Protein AF-A3WUA2-F1 (afdb_monomer_lite)

Structure (mmCIF, N/CA/C/O backbone):
data_AF-A3WUA2-F1
#
_entry.id   AF-A3WUA2-F1
#
loop_
_atom_site.group_PDB
_atom_site.id
_atom_site.type_symbol
_atom_site.label_atom_id
_atom_site.label_alt_id
_atom_site.label_comp_id
_atom_site.label_asym_id
_atom_site.label_entity_id
_atom_site.label_seq_id
_atom_site.pdbx_PDB_ins_code
_atom_site.Cartn_x
_atom_site.Cartn_y
_atom_site.Cartn_z
_atom_site.occupancy
_atom_site.B_iso_or_equiv
_atom_site.auth_seq_id
_atom_site.auth_comp_id
_atom_site.auth_asym_id
_atom_site.auth_atom_id
_atom_site.pdbx_PDB_model_num
ATOM 1 N N . MET A 1 1 ? -45.362 5.599 -36.732 1.00 36.72 1 MET A N 1
ATOM 2 C CA . MET A 1 1 ? -44.833 6.935 -37.079 1.00 36.72 1 MET A CA 1
ATOM 3 C C . MET A 1 1 ? -43.445 7.040 -36.463 1.00 36.72 1 MET A C 1
ATOM 5 O O . MET A 1 1 ? -43.353 7.044 -35.249 1.00 36.72 1 MET A O 1
ATOM 9 N N . THR A 1 2 ? -42.390 6.695 -37.215 1.00 44.28 2 THR A N 1
ATOM 10 C CA . THR A 1 2 ? -41.548 7.631 -38.010 1.00 44.28 2 THR A CA 1
ATOM 11 C C . THR A 1 2 ? -40.768 8.591 -37.099 1.00 44.28 2 THR A C 1
ATOM 13 O O . THR A 1 2 ? -41.402 9.271 -36.312 1.00 44.28 2 THR A O 1
ATOM 16 N N . LEU A 1 3 ? -39.442 8.754 -37.134 1.00 46.91 3 LEU A N 1
ATOM 17 C CA . LEU A 1 3 ? -38.364 8.356 -38.047 1.00 46.91 3 LEU A CA 1
ATOM 18 C C . LEU A 1 3 ? -37.021 8.509 -37.290 1.00 46.91 3 LEU A C 1
ATOM 20 O O . LEU A 1 3 ? -36.897 9.373 -36.432 1.00 46.91 3 LEU A O 1
ATOM 24 N N . LEU A 1 4 ? -36.051 7.669 -37.662 1.00 48.03 4 LEU A N 1
ATOM 25 C CA . LEU A 1 4 ? -34.648 7.981 -37.984 1.00 48.03 4 LEU A CA 1
ATOM 26 C C . LEU A 1 4 ? -33.942 9.160 -37.286 1.00 48.03 4 LEU A C 1
ATOM 28 O O . LEU A 1 4 ? -34.343 10.311 -37.423 1.00 48.03 4 LEU A O 1
ATOM 32 N N . GLY A 1 5 ? -32.721 8.888 -36.815 1.00 38.00 5 GLY A N 1
ATOM 33 C CA . GLY A 1 5 ? -31.629 9.839 -37.033 1.00 38.00 5 GLY A CA 1
ATOM 34 C C . GLY A 1 5 ? -30.503 9.793 -36.010 1.00 38.00 5 GLY A C 1
ATOM 35 O O . GLY A 1 5 ? -30.670 10.267 -34.894 1.00 38.00 5 GLY A O 1
ATOM 36 N N . GLY A 1 6 ? -29.325 9.330 -36.440 1.00 41.16 6 GLY A N 1
ATOM 37 C CA . GLY A 1 6 ? -28.064 9.825 -35.883 1.00 41.16 6 GLY A CA 1
ATOM 38 C C . GLY A 1 6 ? -27.079 8.778 -35.379 1.00 41.16 6 GLY A C 1
ATOM 39 O O . GLY A 1 6 ? -26.708 8.797 -34.209 1.00 41.16 6 GLY A O 1
ATOM 40 N N . GLU A 1 7 ? -26.566 7.927 -36.270 1.00 49.22 7 GLU A N 1
ATOM 41 C CA . GLU A 1 7 ? -25.253 7.303 -36.082 1.00 49.22 7 GLU A CA 1
ATOM 42 C C . GLU A 1 7 ? -24.161 8.390 -36.087 1.00 49.22 7 GLU A C 1
ATOM 44 O O . GLU A 1 7 ? -23.554 8.716 -37.108 1.00 49.22 7 GLU A O 1
ATOM 49 N N . GLY A 1 8 ? -23.924 8.991 -34.921 1.00 42.25 8 GLY A N 1
ATOM 50 C CA . GLY A 1 8 ? -22.817 9.909 -34.673 1.00 42.25 8 GLY A CA 1
ATOM 51 C C . GLY A 1 8 ? -21.511 9.145 -34.485 1.00 42.25 8 GLY A C 1
ATOM 52 O O . GLY A 1 8 ? -21.099 8.857 -33.362 1.00 42.25 8 GLY A O 1
ATOM 53 N N . LYS A 1 9 ? -20.871 8.801 -35.604 1.00 53.38 9 LYS A N 1
ATOM 54 C CA . LYS A 1 9 ? -19.478 8.346 -35.707 1.00 53.38 9 LYS A CA 1
ATOM 55 C C . LYS A 1 9 ? -18.526 9.243 -34.900 1.00 53.38 9 LYS A C 1
ATOM 57 O O . LYS A 1 9 ? -18.125 10.296 -35.377 1.00 53.38 9 LYS A O 1
ATOM 62 N N . SER A 1 10 ? -18.092 8.788 -33.730 1.00 43.97 10 SER A N 1
ATOM 63 C CA . SER A 1 10 ? -16.781 9.153 -33.156 1.00 43.97 10 SER A CA 1
ATOM 64 C C . SER A 1 10 ? -16.324 8.176 -32.067 1.00 43.97 10 SER A C 1
ATOM 66 O O . SER A 1 10 ? -15.606 8.531 -31.135 1.00 43.97 10 SER A O 1
ATOM 68 N N . ARG A 1 11 ? -16.707 6.898 -32.184 1.00 47.88 11 ARG A N 1
ATOM 69 C CA . ARG A 1 11 ? -16.074 5.835 -31.405 1.00 47.88 11 ARG A CA 1
ATOM 70 C C . ARG A 1 11 ? -14.799 5.382 -32.121 1.00 47.88 11 ARG A C 1
ATOM 72 O O . ARG A 1 11 ? -14.867 4.697 -33.130 1.00 47.88 11 ARG A O 1
ATOM 79 N N . ILE A 1 12 ? -13.663 5.715 -31.510 1.00 45.53 12 ILE A N 1
ATOM 80 C CA . ILE A 1 12 ? -12.506 4.819 -31.392 1.00 45.53 12 ILE A CA 1
ATOM 81 C C . ILE A 1 12 ? -11.724 4.601 -32.702 1.00 45.53 12 ILE A C 1
ATOM 83 O O . ILE A 1 12 ? -11.721 3.520 -33.281 1.00 45.53 12 ILE A O 1
ATOM 87 N N . CYS A 1 13 ? -10.917 5.589 -33.098 1.00 38.00 13 CYS A N 1
ATOM 88 C CA . CYS A 1 13 ? -9.652 5.292 -33.781 1.00 38.00 13 CYS A CA 1
ATOM 89 C C . CYS A 1 13 ? -8.626 4.818 -32.738 1.00 38.00 13 CYS A C 1
ATOM 91 O O . CYS A 1 13 ? -7.707 5.542 -32.373 1.00 38.00 13 CYS A O 1
ATOM 93 N N . SER A 1 14 ? -8.812 3.612 -32.204 1.00 58.28 14 SER A N 1
ATOM 94 C CA . SER A 1 14 ? -7.766 2.894 -31.460 1.00 58.28 14 SER A CA 1
ATOM 95 C C . SER A 1 14 ? -7.837 1.390 -31.727 1.00 58.28 14 SER A C 1
ATOM 97 O O . SER A 1 14 ? -7.664 0.569 -30.829 1.00 58.28 14 SER A O 1
ATOM 99 N N . GLY A 1 15 ? -8.140 1.021 -32.969 1.00 49.84 15 GLY A N 1
ATOM 100 C CA . GLY A 1 15 ? -7.923 -0.329 -33.461 1.00 49.84 15 GLY A CA 1
ATOM 101 C C . GLY A 1 15 ? -6.584 -0.359 -34.175 1.00 49.84 15 GLY A C 1
ATOM 102 O O . GLY A 1 15 ? -6.517 0.026 -35.336 1.00 49.84 15 GLY A O 1
ATOM 103 N N . ILE A 1 16 ? -5.526 -0.812 -33.499 1.00 59.88 16 ILE A N 1
ATOM 104 C CA . ILE A 1 16 ? -4.410 -1.437 -34.217 1.00 59.88 16 ILE A CA 1
ATOM 105 C C . ILE A 1 16 ? -5.072 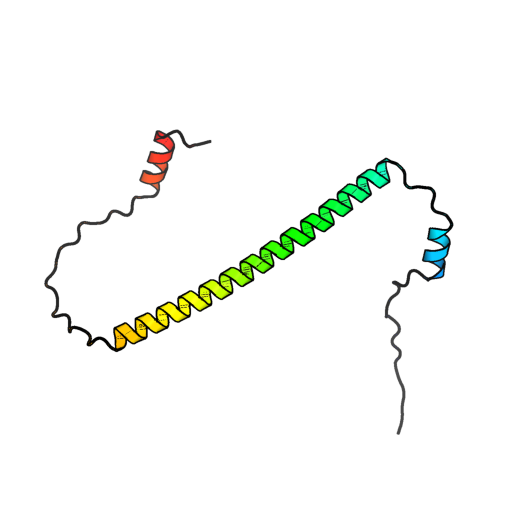-2.565 -35.006 1.00 59.88 16 ILE A C 1
ATOM 107 O O . ILE A 1 16 ? -5.680 -3.453 -34.399 1.00 59.88 16 ILE A O 1
ATOM 111 N N . SER A 1 17 ? -5.089 -2.471 -36.335 1.00 61.72 17 SER A N 1
ATOM 112 C CA . SER A 1 17 ? -5.787 -3.469 -37.135 1.00 61.72 17 SER A CA 1
ATOM 113 C C . SER A 1 17 ? -5.130 -4.830 -36.889 1.00 61.72 17 SER A C 1
ATOM 115 O O . SER A 1 17 ? -3.927 -4.914 -36.632 1.00 61.72 17 SER A O 1
ATOM 117 N N . ALA A 1 18 ? -5.899 -5.919 -36.956 1.00 67.31 18 ALA A N 1
ATOM 118 C CA . ALA A 1 18 ? -5.336 -7.266 -36.819 1.00 67.31 18 ALA A CA 1
ATOM 119 C C . ALA A 1 18 ? -4.172 -7.505 -37.807 1.00 67.31 18 ALA A C 1
ATOM 121 O O . ALA A 1 18 ? -3.226 -8.228 -37.497 1.00 67.31 18 ALA A O 1
ATOM 122 N N . ASN A 1 19 ? -4.201 -6.814 -38.951 1.00 70.19 19 ASN A N 1
ATOM 123 C CA . ASN A 1 19 ? -3.140 -6.819 -39.949 1.00 70.19 19 ASN A CA 1
ATOM 124 C C . ASN A 1 19 ? -1.871 -6.079 -39.493 1.00 70.19 19 ASN A C 1
ATOM 126 O O . ASN A 1 19 ? -0.778 -6.557 -39.780 1.00 70.19 19 ASN A O 1
ATOM 130 N N . ASP A 1 20 ? -1.975 -4.982 -38.736 1.00 67.06 20 ASP A N 1
ATOM 131 C CA . ASP A 1 20 ? -0.806 -4.258 -38.208 1.00 67.06 20 ASP A CA 1
ATOM 132 C C . ASP A 1 20 ? -0.059 -5.084 -37.158 1.00 67.06 20 ASP A C 1
ATOM 134 O O . ASP A 1 20 ? 1.172 -5.153 -37.161 1.00 67.06 20 ASP A O 1
ATOM 138 N N . ALA A 1 21 ? -0.796 -5.765 -36.274 1.00 69.38 21 ALA A N 1
ATOM 139 C CA . ALA A 1 21 ? -0.203 -6.672 -35.294 1.00 69.38 21 ALA A CA 1
ATOM 140 C C . ALA A 1 21 ? 0.509 -7.854 -35.979 1.00 69.38 21 ALA A C 1
ATOM 142 O O . ALA A 1 21 ? 1.627 -8.203 -35.594 1.00 69.38 21 ALA A O 1
ATOM 143 N N . TYR A 1 22 ? -0.110 -8.406 -37.027 1.00 72.69 22 TYR A N 1
ATOM 144 C CA . TYR A 1 22 ? 0.406 -9.514 -37.835 1.00 72.69 22 TYR A CA 1
ATOM 145 C C . TYR A 1 22 ? 1.653 -9.128 -38.660 1.00 72.69 22 TYR A C 1
ATOM 147 O O . TYR A 1 22 ? 2.665 -9.831 -38.632 1.00 72.69 22 TYR A O 1
ATOM 155 N N . MET A 1 23 ? 1.647 -7.967 -39.323 1.00 71.00 23 MET A N 1
ATOM 156 C CA . MET A 1 23 ? 2.811 -7.440 -40.057 1.00 71.00 23 MET A CA 1
ATOM 157 C C . MET A 1 23 ? 3.959 -7.043 -39.112 1.00 71.00 23 MET A C 1
ATOM 159 O O . MET A 1 23 ? 5.135 -7.254 -39.421 1.00 71.00 23 MET A O 1
ATOM 163 N N . SER A 1 24 ? 3.631 -6.535 -37.918 1.00 69.50 24 SER A N 1
ATOM 164 C CA . SER A 1 24 ? 4.610 -6.225 -36.873 1.00 69.50 24 SER A CA 1
ATOM 165 C C . SER A 1 24 ? 5.252 -7.490 -36.298 1.00 69.50 24 SER A C 1
ATOM 167 O O . SER A 1 24 ? 6.445 -7.483 -36.020 1.00 69.50 24 SER A O 1
ATOM 169 N N . SER A 1 25 ? 4.519 -8.595 -36.116 1.00 70.25 25 SER A N 1
ATOM 170 C CA . SER A 1 25 ? 5.128 -9.866 -35.688 1.00 70.25 25 SER A CA 1
ATOM 171 C C . SER A 1 25 ? 6.047 -10.488 -36.740 1.00 70.25 25 SER A C 1
ATOM 173 O O . SER A 1 25 ? 7.031 -11.114 -36.362 1.00 70.25 25 SER A O 1
ATOM 175 N N . MET A 1 26 ? 5.778 -10.271 -38.031 1.00 73.69 26 MET A N 1
ATOM 176 C CA . MET A 1 26 ? 6.570 -10.842 -39.132 1.00 73.69 26 MET A CA 1
ATOM 177 C C . MET A 1 26 ? 7.895 -10.126 -39.412 1.00 73.69 26 MET A C 1
ATOM 179 O O . MET A 1 26 ? 8.765 -10.699 -40.058 1.00 73.69 26 MET A O 1
ATOM 183 N N . SER A 1 27 ? 8.060 -8.888 -38.941 1.00 66.56 27 SER A N 1
ATOM 184 C CA . SER A 1 27 ? 9.216 -8.026 -39.247 1.00 66.56 27 SER A CA 1
ATOM 185 C C . SER A 1 27 ? 10.116 -7.728 -38.039 1.00 66.56 27 SER A C 1
ATOM 187 O O . SER A 1 27 ? 11.010 -6.885 -38.116 1.00 66.56 27 SER A O 1
ATOM 189 N N . LYS A 1 28 ? 9.909 -8.403 -36.902 1.00 71.00 28 LYS A N 1
ATOM 190 C CA . LYS A 1 28 ? 10.681 -8.148 -35.677 1.00 71.00 28 LYS A CA 1
ATOM 191 C C . LYS A 1 28 ? 12.019 -8.881 -35.682 1.00 71.00 28 LYS A C 1
ATOM 193 O O . LYS A 1 28 ? 12.087 -10.072 -35.391 1.00 71.00 28 LYS A O 1
ATOM 198 N N . SER A 1 29 ? 13.091 -8.129 -35.910 1.00 75.00 29 SER A N 1
ATOM 199 C CA . SER A 1 29 ? 14.439 -8.517 -35.485 1.00 75.00 29 SER A CA 1
ATOM 200 C C . SER A 1 29 ? 14.472 -8.771 -33.969 1.00 75.00 29 SER A C 1
ATOM 202 O O . SER A 1 29 ? 13.714 -8.123 -33.233 1.00 75.00 29 SER A O 1
ATOM 204 N N . PRO A 1 30 ? 15.337 -9.679 -33.473 1.00 79.00 30 PRO A N 1
ATOM 205 C CA . PRO A 1 30 ? 15.481 -9.897 -32.040 1.00 79.00 30 PRO A CA 1
ATOM 206 C C . PRO A 1 30 ? 15.795 -8.566 -31.335 1.00 79.00 30 PRO A C 1
ATOM 208 O O . PRO A 1 30 ? 16.566 -7.760 -31.868 1.00 79.00 30 PRO A O 1
ATOM 211 N N . PRO A 1 31 ? 15.184 -8.304 -30.165 1.00 79.62 31 PRO A N 1
ATOM 212 C CA . PRO A 1 31 ? 15.398 -7.059 -29.441 1.00 79.62 31 PRO A CA 1
ATOM 213 C C . PRO A 1 31 ? 16.880 -6.893 -29.109 1.00 79.62 31 PRO A C 1
ATOM 215 O O . PRO A 1 31 ? 17.556 -7.849 -28.723 1.00 79.62 31 PRO A O 1
ATOM 218 N N . SER A 1 32 ? 17.385 -5.667 -29.238 1.00 86.88 32 SER A N 1
ATOM 219 C CA . SER A 1 32 ? 18.776 -5.383 -28.899 1.00 86.88 32 SER A CA 1
ATOM 220 C C . SER A 1 32 ? 19.031 -5.631 -27.403 1.00 86.88 32 SER A C 1
ATOM 222 O O . SER A 1 32 ? 18.105 -5.514 -26.590 1.00 86.88 32 SER A O 1
ATOM 224 N N . PRO A 1 33 ? 20.277 -5.914 -26.983 1.00 88.62 33 PRO A N 1
ATOM 225 C CA . PRO A 1 33 ? 20.594 -6.148 -25.570 1.00 88.62 33 PRO A CA 1
ATOM 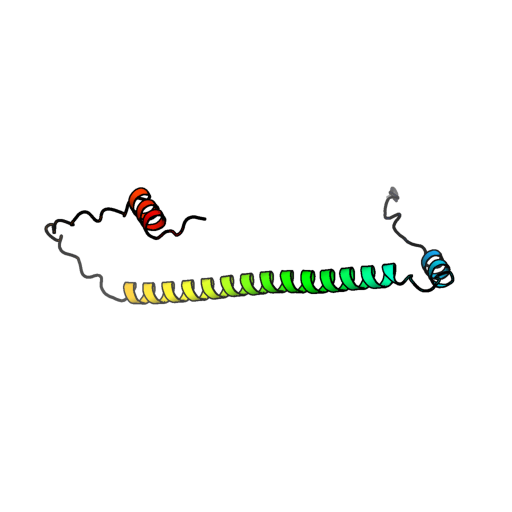226 C C . PRO A 1 33 ? 20.138 -5.008 -24.643 1.00 88.62 33 PRO A C 1
ATOM 228 O O . PRO A 1 33 ? 19.647 -5.240 -23.540 1.00 88.62 33 PRO A O 1
ATOM 231 N N . ALA A 1 34 ? 20.217 -3.761 -25.118 1.00 89.69 34 ALA A N 1
ATOM 232 C CA . ALA A 1 34 ? 19.730 -2.595 -24.385 1.00 89.69 34 ALA A CA 1
ATOM 233 C C . ALA A 1 34 ? 18.194 -2.573 -24.249 1.00 89.69 34 ALA A C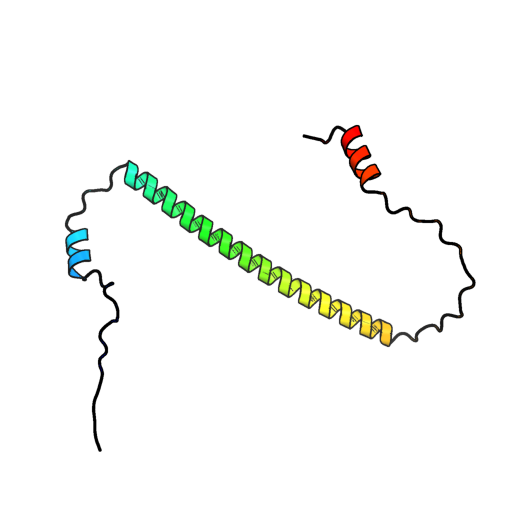 1
ATOM 235 O O . ALA A 1 34 ? 17.669 -2.156 -23.214 1.00 89.69 34 ALA A O 1
ATOM 236 N N . GLN A 1 35 ? 17.463 -3.032 -25.270 1.00 87.94 35 GLN A N 1
ATOM 237 C CA . GLN A 1 35 ? 16.004 -3.152 -25.219 1.00 87.94 35 GLN A CA 1
ATOM 238 C C . GLN A 1 35 ? 15.568 -4.249 -24.246 1.00 87.94 35 GLN A C 1
ATOM 240 O O . GLN A 1 35 ? 14.6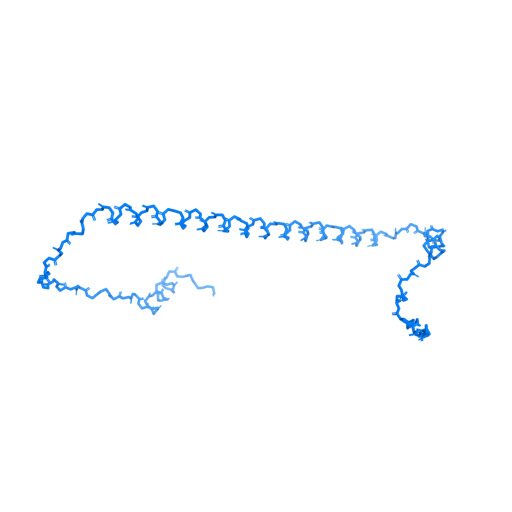27 -4.029 -23.486 1.00 87.94 35 GLN A O 1
ATOM 245 N N . LEU A 1 36 ? 16.272 -5.383 -24.207 1.00 88.56 36 LEU A N 1
ATOM 246 C CA . LEU A 1 36 ? 16.025 -6.442 -23.223 1.00 88.56 36 LEU A CA 1
ATOM 247 C C . LEU A 1 36 ? 16.206 -5.928 -21.791 1.00 88.56 36 LEU A C 1
ATOM 249 O O . LEU A 1 36 ? 15.274 -6.019 -20.993 1.00 88.56 36 LEU A O 1
ATOM 253 N N . ALA A 1 37 ? 17.331 -5.268 -21.501 1.00 92.00 37 ALA A N 1
ATOM 254 C CA . ALA A 1 37 ? 17.586 -4.689 -20.182 1.00 92.00 37 ALA A CA 1
ATOM 255 C C . ALA A 1 37 ? 16.532 -3.638 -19.780 1.00 92.00 37 ALA A C 1
ATOM 257 O O . ALA A 1 37 ? 16.123 -3.559 -18.620 1.00 92.00 37 ALA A O 1
ATOM 258 N N . ARG A 1 38 ? 16.055 -2.822 -20.731 1.00 91.88 38 ARG A N 1
ATOM 259 C CA . ARG A 1 38 ? 14.959 -1.872 -20.479 1.00 91.88 38 ARG A CA 1
ATOM 260 C C . ARG A 1 38 ? 13.648 -2.599 -20.179 1.00 91.88 38 ARG A C 1
ATOM 262 O O . ARG A 1 38 ? 12.961 -2.224 -19.232 1.00 91.88 38 ARG A O 1
ATOM 269 N N . ASN A 1 39 ? 13.306 -3.619 -20.959 1.00 92.69 39 ASN A N 1
ATOM 270 C CA . ASN A 1 39 ? 12.078 -4.393 -20.782 1.00 92.69 39 ASN A CA 1
ATOM 271 C C . ASN A 1 39 ? 12.056 -5.113 -19.431 1.00 92.69 39 ASN A C 1
ATOM 273 O O . ASN A 1 39 ? 11.021 -5.129 -18.766 1.00 92.69 39 ASN A O 1
ATOM 277 N N . GLU A 1 40 ? 13.195 -5.644 -18.991 1.00 93.00 40 GLU A N 1
ATOM 278 C CA . GLU A 1 40 ? 13.339 -6.258 -17.671 1.00 93.00 40 GLU A CA 1
ATOM 279 C C . GLU A 1 40 ? 13.072 -5.254 -16.548 1.00 93.00 40 GLU A C 1
ATOM 281 O O . GLU A 1 40 ? 12.236 -5.523 -15.687 1.00 93.00 40 GLU A O 1
ATOM 286 N N . ARG A 1 41 ? 13.679 -4.060 -16.600 1.00 93.19 41 ARG A N 1
ATOM 287 C CA . ARG A 1 41 ? 13.428 -2.992 -15.612 1.00 93.19 41 ARG A CA 1
ATOM 288 C C . ARG A 1 41 ? 11.969 -2.539 -15.596 1.00 93.19 41 ARG A C 1
ATOM 290 O O . ARG A 1 41 ? 11.405 -2.288 -14.536 1.00 93.19 41 ARG A O 1
ATOM 297 N N . MET A 1 42 ? 11.340 -2.437 -16.766 1.00 93.62 42 MET A N 1
ATOM 298 C CA . MET A 1 42 ? 9.917 -2.096 -16.852 1.00 93.62 42 MET A CA 1
ATOM 299 C C . MET A 1 42 ? 9.046 -3.192 -16.237 1.00 93.62 42 MET A C 1
ATOM 301 O O . MET A 1 42 ? 8.078 -2.895 -15.537 1.00 93.62 42 MET A O 1
ATOM 305 N N . ARG A 1 43 ? 9.399 -4.462 -16.461 1.00 93.25 43 ARG A N 1
ATOM 306 C CA . ARG A 1 43 ? 8.691 -5.605 -15.884 1.00 93.25 43 ARG A CA 1
ATOM 307 C C . ARG A 1 43 ? 8.817 -5.630 -14.362 1.00 93.25 43 ARG A C 1
ATOM 309 O O . ARG A 1 43 ? 7.804 -5.823 -13.693 1.00 93.25 43 ARG A O 1
ATOM 316 N N . THR A 1 44 ? 10.014 -5.425 -13.812 1.00 95.25 44 THR A N 1
ATOM 317 C CA . THR A 1 44 ? 10.212 -5.391 -12.354 1.00 95.25 44 THR A CA 1
ATOM 318 C C . THR A 1 44 ? 9.452 -4.229 -11.725 1.00 95.25 44 THR A C 1
ATOM 320 O O . THR A 1 44 ? 8.681 -4.456 -10.796 1.00 95.25 44 THR A O 1
ATOM 323 N N . ALA A 1 45 ? 9.545 -3.027 -12.301 1.00 94.56 45 ALA A N 1
ATOM 324 C CA . ALA A 1 45 ? 8.809 -1.858 -11.826 1.00 94.56 45 ALA A CA 1
ATOM 325 C C . ALA A 1 45 ? 7.284 -2.068 -11.856 1.00 94.56 45 ALA A C 1
ATOM 327 O O . ALA A 1 45 ? 6.580 -1.663 -10.931 1.00 94.56 45 ALA A O 1
ATOM 328 N N . ALA A 1 46 ? 6.755 -2.737 -12.886 1.00 94.56 46 ALA A N 1
ATOM 329 C CA . ALA A 1 46 ? 5.331 -3.059 -12.960 1.00 94.56 46 ALA A CA 1
ATOM 330 C C . ALA A 1 46 ? 4.900 -4.043 -11.859 1.00 94.56 46 ALA A C 1
ATOM 332 O O . ALA A 1 46 ? 3.859 -3.845 -11.226 1.00 94.56 46 ALA A O 1
ATOM 333 N N . ILE A 1 47 ? 5.705 -5.081 -11.608 1.00 94.75 47 ILE A N 1
ATOM 334 C CA . ILE A 1 47 ? 5.445 -6.077 -10.560 1.00 94.75 47 ILE A CA 1
ATOM 335 C C . ILE A 1 47 ? 5.501 -5.423 -9.176 1.00 94.75 47 ILE A C 1
ATOM 337 O O . ILE A 1 47 ? 4.602 -5.622 -8.360 1.00 94.75 47 ILE A O 1
ATOM 341 N N . GLU A 1 48 ? 6.532 -4.630 -8.906 1.00 93.50 48 GLU A N 1
ATOM 342 C CA . GLU A 1 48 ? 6.706 -3.936 -7.628 1.00 93.50 48 GLU A CA 1
ATOM 343 C C . GLU A 1 48 ? 5.619 -2.884 -7.406 1.00 93.50 48 GLU A C 1
ATOM 345 O O . GLU A 1 48 ? 5.039 -2.818 -6.324 1.00 93.50 48 GLU A O 1
ATOM 350 N N . GLY A 1 49 ? 5.252 -2.133 -8.447 1.00 94.44 49 GLY A N 1
ATOM 351 C CA . GLY A 1 49 ? 4.146 -1.183 -8.388 1.00 94.44 49 GLY A CA 1
ATOM 352 C C . GLY A 1 49 ? 2.800 -1.857 -8.101 1.00 94.44 49 GLY A C 1
ATOM 353 O O . GLY A 1 49 ? 1.985 -1.306 -7.362 1.00 94.44 49 GLY A O 1
ATOM 354 N N . ALA A 1 50 ? 2.558 -3.053 -8.645 1.00 94.31 50 ALA A N 1
ATOM 355 C CA . ALA A 1 50 ? 1.361 -3.833 -8.329 1.00 94.31 50 ALA A CA 1
ATOM 356 C C . ALA A 1 50 ? 1.359 -4.321 -6.872 1.00 94.31 50 ALA A C 1
ATOM 358 O O . ALA A 1 50 ? 0.343 -4.184 -6.191 1.00 94.31 50 ALA A O 1
ATOM 359 N N . LYS A 1 51 ? 2.498 -4.822 -6.377 1.00 95.69 51 LYS A N 1
ATOM 360 C CA . LYS A 1 51 ? 2.650 -5.233 -4.971 1.00 95.69 51 LYS A CA 1
ATOM 361 C C . LYS A 1 51 ? 2.412 -4.069 -4.008 1.00 95.69 51 LYS A C 1
ATOM 363 O O . LYS A 1 51 ? 1.627 -4.207 -3.079 1.00 95.69 51 LYS A O 1
ATOM 368 N N . ALA A 1 52 ? 3.004 -2.906 -4.276 1.00 95.06 52 ALA A N 1
ATOM 369 C CA . ALA A 1 52 ? 2.855 -1.729 -3.423 1.00 95.06 52 ALA A CA 1
ATOM 370 C C . ALA A 1 52 ? 1.391 -1.274 -3.291 1.00 95.06 52 ALA A C 1
ATOM 372 O O . ALA A 1 52 ? 0.956 -0.905 -2.201 1.00 95.06 52 ALA A O 1
ATOM 373 N N . ARG A 1 53 ? 0.608 -1.332 -4.378 1.00 95.00 53 ARG A N 1
ATOM 374 C CA . ARG A 1 53 ? -0.833 -1.034 -4.319 1.00 95.00 53 ARG A CA 1
ATOM 375 C C . ARG A 1 53 ? -1.590 -2.052 -3.467 1.00 95.00 53 ARG A C 1
ATOM 377 O O . ARG A 1 53 ? -2.372 -1.648 -2.612 1.00 95.00 53 ARG A O 1
ATOM 384 N N . ALA A 1 54 ? -1.302 -3.341 -3.642 1.00 95.25 54 ALA A N 1
ATOM 385 C CA . ALA A 1 54 ? -1.925 -4.400 -2.849 1.00 95.25 54 ALA A CA 1
ATOM 386 C C . ALA A 1 54 ? -1.629 -4.251 -1.342 1.00 95.25 54 ALA A C 1
ATOM 388 O O . ALA A 1 54 ? -2.518 -4.443 -0.513 1.00 95.25 54 ALA A O 1
ATOM 389 N N . ASP A 1 55 ? -0.410 -3.845 -0.978 1.00 94.75 55 ASP A N 1
ATOM 390 C CA . ASP A 1 55 ? -0.032 -3.611 0.420 1.00 94.75 55 ASP A CA 1
ATOM 391 C C . ASP A 1 55 ? -0.800 -2.439 1.048 1.00 94.75 55 ASP A C 1
ATOM 393 O O . ASP A 1 55 ? -1.179 -2.503 2.221 1.00 94.75 55 ASP A O 1
ATOM 397 N N . ILE A 1 56 ? -1.044 -1.369 0.284 1.00 94.44 56 ILE A N 1
ATOM 398 C CA . ILE A 1 56 ? -1.849 -0.225 0.739 1.00 94.44 56 ILE A CA 1
ATOM 399 C C . ILE A 1 56 ? -3.291 -0.674 0.991 1.00 94.44 56 ILE A C 1
ATOM 401 O O . ILE A 1 56 ? -3.818 -0.467 2.084 1.00 94.44 56 ILE A O 1
ATOM 405 N N . GLU A 1 57 ? -3.895 -1.378 0.034 1.00 94.94 57 GLU A N 1
ATOM 406 C CA . GLU A 1 57 ? -5.265 -1.886 0.158 1.00 94.94 57 GLU A CA 1
ATOM 407 C C . GLU A 1 57 ? -5.423 -2.831 1.361 1.00 94.94 57 GLU A C 1
ATOM 409 O O . GLU A 1 57 ? -6.385 -2.728 2.131 1.00 94.94 57 GLU A O 1
ATOM 414 N N . ALA A 1 58 ? -4.452 -3.725 1.578 1.00 95.31 58 ALA A N 1
ATOM 415 C CA . ALA A 1 58 ? -4.445 -4.633 2.722 1.00 95.31 58 ALA A CA 1
ATOM 416 C C . ALA A 1 58 ? -4.383 -3.878 4.061 1.00 95.31 58 ALA A C 1
ATOM 418 O O . ALA A 1 58 ? -5.102 -4.225 5.008 1.00 95.31 58 ALA A O 1
ATOM 419 N N . ARG A 1 59 ? -3.563 -2.821 4.145 1.00 94.44 59 ARG A N 1
ATOM 420 C CA . ARG A 1 59 ? -3.471 -1.963 5.339 1.00 94.44 59 ARG A CA 1
ATOM 421 C C . ARG A 1 59 ? -4.778 -1.222 5.598 1.00 94.44 59 ARG A C 1
ATOM 423 O O . ARG A 1 59 ? -5.243 -1.213 6.739 1.00 94.44 59 ARG A O 1
ATOM 430 N N . ASP A 1 60 ? -5.416 -0.688 4.564 1.00 94.69 60 ASP A N 1
ATOM 431 C CA . ASP A 1 60 ? -6.691 0.023 4.698 1.00 94.69 60 ASP A CA 1
ATOM 432 C C . ASP A 1 60 ? -7.810 -0.896 5.204 1.00 94.69 60 ASP A C 1
ATOM 434 O O . ASP A 1 60 ? -8.625 -0.515 6.054 1.00 94.69 60 ASP A O 1
ATOM 438 N N . VAL A 1 61 ? -7.846 -2.144 4.728 1.00 95.00 61 VAL A N 1
ATOM 439 C CA . VAL A 1 61 ? -8.765 -3.169 5.248 1.00 95.00 61 VAL A CA 1
ATOM 440 C C . VAL A 1 61 ? -8.469 -3.477 6.718 1.00 95.00 61 VAL A C 1
ATOM 442 O O . VAL A 1 61 ? -9.399 -3.570 7.524 1.00 95.00 61 VAL A O 1
ATOM 445 N N . ALA A 1 62 ? -7.196 -3.624 7.092 1.00 95.00 62 ALA A N 1
ATOM 446 C CA . ALA A 1 62 ? -6.806 -3.913 8.471 1.00 95.00 62 ALA A CA 1
ATOM 447 C C . ALA A 1 62 ? -7.201 -2.781 9.435 1.00 95.00 62 ALA A C 1
ATOM 449 O O . ALA A 1 62 ? -7.728 -3.054 10.517 1.00 95.00 62 ALA A O 1
ATOM 450 N N . ILE A 1 63 ? -7.019 -1.521 9.027 1.00 95.06 63 ILE A N 1
ATOM 451 C CA . ILE A 1 63 ? -7.431 -0.348 9.809 1.00 95.06 63 ILE A CA 1
ATOM 452 C C . ILE A 1 63 ? -8.947 -0.352 10.018 1.00 95.06 63 ILE A C 1
ATOM 454 O O . ILE A 1 63 ? -9.400 -0.204 11.154 1.00 95.06 63 ILE A O 1
ATOM 458 N N . ARG A 1 64 ? -9.740 -0.583 8.961 1.00 95.19 64 ARG A N 1
ATOM 459 C CA . ARG A 1 64 ? -11.209 -0.649 9.074 1.00 95.19 64 ARG A CA 1
ATOM 460 C C . ARG A 1 64 ? -11.660 -1.714 10.072 1.00 95.19 64 ARG A C 1
ATOM 462 O O . ARG A 1 64 ? -12.392 -1.394 11.009 1.00 95.19 64 ARG A O 1
ATOM 469 N N . LYS A 1 65 ? -11.133 -2.935 9.951 1.00 95.94 65 LYS A N 1
ATOM 470 C CA . LYS A 1 65 ? -11.427 -4.040 10.881 1.00 95.94 65 LYS A CA 1
ATOM 471 C C . LYS A 1 65 ? -11.022 -3.714 12.323 1.00 95.94 65 LYS A C 1
ATOM 473 O O . LYS A 1 65 ? -11.748 -4.031 13.264 1.00 95.94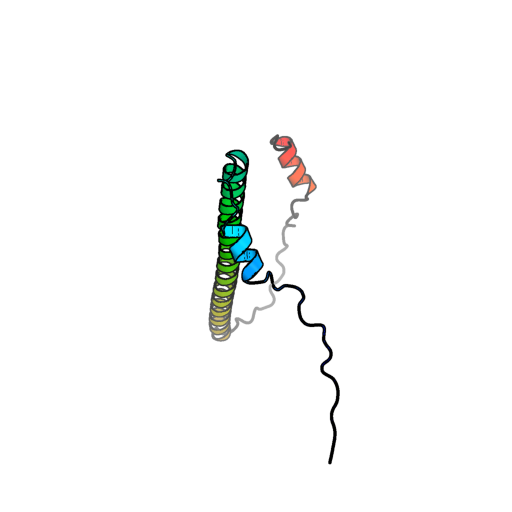 65 LYS A O 1
ATOM 478 N N . ASN A 1 66 ? -9.871 -3.070 12.521 1.00 94.12 66 ASN A N 1
ATOM 479 C CA . ASN A 1 66 ? -9.424 -2.658 13.852 1.00 94.12 66 ASN A CA 1
ATOM 480 C C . ASN A 1 66 ? -10.371 -1.611 14.460 1.00 94.12 66 ASN A C 1
ATOM 482 O O . ASN A 1 66 ? -10.775 -1.736 15.616 1.00 94.12 66 ASN A O 1
ATOM 486 N N . MET A 1 67 ? -10.788 -0.625 13.666 1.00 94.94 67 MET A N 1
ATOM 487 C CA . MET A 1 67 ? -11.716 0.411 14.110 1.00 94.94 67 MET A CA 1
ATOM 488 C C . MET A 1 67 ? -13.087 -0.158 14.472 1.00 94.94 67 MET A C 1
ATOM 490 O O . MET A 1 67 ? -13.650 0.239 15.493 1.00 94.94 67 MET A O 1
ATOM 494 N N . GLU A 1 68 ? -13.604 -1.108 13.696 1.00 91.62 68 GLU A N 1
ATOM 495 C CA . GLU A 1 68 ? -14.832 -1.843 14.020 1.00 91.62 68 GLU A CA 1
ATOM 496 C C . GLU A 1 68 ? -14.698 -2.600 15.344 1.00 91.62 68 GLU A C 1
ATOM 498 O O . GLU A 1 68 ? -15.536 -2.442 16.235 1.00 91.62 68 GLU A O 1
ATOM 503 N N . ARG A 1 69 ? -13.592 -3.329 15.535 1.00 92.31 69 ARG A N 1
ATOM 504 C CA . ARG A 1 69 ? -13.294 -4.009 16.803 1.00 92.31 69 ARG A CA 1
ATOM 505 C C . ARG A 1 69 ? -13.250 -3.031 17.979 1.00 92.31 69 ARG A C 1
ATOM 507 O O . ARG A 1 69 ? -13.825 -3.307 19.029 1.00 92.31 69 ARG A O 1
ATOM 514 N N . LEU A 1 70 ? -12.582 -1.887 17.832 1.00 93.12 70 LEU A N 1
ATOM 515 C CA . LEU A 1 70 ? -12.501 -0.880 18.893 1.00 93.12 70 LEU A CA 1
ATOM 516 C C . LEU A 1 70 ? -13.860 -0.241 19.192 1.00 93.12 70 LEU A C 1
ATOM 518 O O . LEU A 1 70 ? -14.142 0.057 20.350 1.00 93.12 70 LEU A O 1
ATOM 522 N N . ARG A 1 71 ? -14.702 -0.026 18.175 1.00 88.81 71 ARG A N 1
ATOM 523 C CA . ARG A 1 71 ? -16.082 0.447 18.365 1.00 88.81 71 ARG A CA 1
ATOM 524 C C . ARG A 1 71 ? -16.901 -0.569 19.160 1.00 88.81 71 ARG A C 1
ATOM 526 O O . ARG A 1 71 ? -17.528 -0.176 20.137 1.00 88.81 71 ARG A O 1
ATOM 533 N N . ALA A 1 72 ? -16.816 -1.857 18.823 1.00 86.38 72 ALA A N 1
ATOM 534 C CA . ALA A 1 72 ? -17.500 -2.919 19.562 1.00 86.38 72 ALA A CA 1
ATOM 535 C C . ALA A 1 72 ? -17.055 -2.986 21.035 1.00 86.38 72 ALA A C 1
ATOM 537 O O . ALA A 1 72 ? -17.886 -3.068 21.935 1.00 86.38 72 ALA A O 1
ATOM 538 N N . LEU A 1 73 ? -15.749 -2.871 21.298 1.00 86.19 73 LEU A N 1
ATOM 539 C CA . LEU A 1 73 ? -15.224 -2.853 22.667 1.00 86.19 73 LEU A CA 1
ATOM 540 C C . LEU A 1 73 ? -15.668 -1.619 23.463 1.00 86.19 73 LEU A C 1
ATOM 542 O O . LEU A 1 73 ? -15.889 -1.732 24.666 1.00 86.19 73 LEU A O 1
ATOM 546 N N . ARG A 1 74 ? -15.781 -0.445 22.826 1.00 86.88 74 ARG A N 1
ATOM 547 C CA . ARG A 1 74 ? -16.311 0.757 23.492 1.00 86.88 74 ARG A CA 1
ATOM 548 C C . ARG A 1 74 ? -17.782 0.586 23.844 1.00 86.88 74 ARG A C 1
ATOM 550 O O . ARG A 1 74 ? -18.134 0.826 24.988 1.00 86.88 74 ARG A O 1
ATOM 557 N N . LEU A 1 75 ? -18.590 0.081 22.913 1.00 76.12 75 LEU A N 1
ATOM 558 C CA . LEU A 1 75 ? -20.010 -0.175 23.152 1.00 76.12 75 LEU A CA 1
ATOM 559 C C . LEU A 1 75 ? -20.226 -1.175 24.301 1.00 76.12 75 LEU A C 1
ATOM 561 O O . LEU A 1 75 ? -21.065 -0.947 25.166 1.00 76.12 75 LEU A O 1
ATOM 565 N N . ALA A 1 76 ? -19.433 -2.250 24.352 1.00 75.06 76 ALA A N 1
ATOM 566 C CA . ALA A 1 76 ? -19.487 -3.216 25.450 1.00 75.06 76 ALA A CA 1
ATOM 567 C C . ALA A 1 76 ? -19.135 -2.572 26.803 1.00 75.06 76 ALA A C 1
ATOM 569 O O . ALA A 1 76 ? -19.841 -2.771 27.788 1.00 75.06 76 ALA A O 1
ATOM 570 N N . LYS A 1 77 ? -18.089 -1.735 26.845 1.00 72.31 77 LYS A N 1
ATOM 571 C CA . LYS A 1 77 ? -17.708 -0.999 28.061 1.00 72.31 77 LYS A CA 1
ATOM 572 C C . LYS A 1 77 ? -18.759 0.022 28.491 1.00 72.31 77 LYS A C 1
ATOM 574 O O . LYS A 1 77 ? -19.017 0.143 29.681 1.00 72.31 77 LYS A O 1
ATOM 579 N N . GLU A 1 78 ? -19.374 0.730 27.550 1.00 66.62 78 GLU A N 1
ATOM 580 C CA . GLU A 1 78 ? -20.458 1.676 27.834 1.00 66.62 78 GLU A CA 1
ATOM 581 C C . GLU A 1 78 ? -21.704 0.959 28.365 1.00 66.62 78 GLU A C 1
ATOM 583 O O . GLU A 1 78 ? -22.338 1.459 29.289 1.00 66.62 78 GLU A O 1
ATOM 588 N N . ALA A 1 79 ? -22.022 -0.236 27.859 1.00 65.50 79 ALA A N 1
ATOM 589 C CA . ALA A 1 79 ? -23.098 -1.061 28.402 1.00 65.50 79 ALA A CA 1
ATOM 590 C C . ALA A 1 79 ? -22.797 -1.527 29.840 1.00 65.50 79 ALA A C 1
ATOM 592 O O . ALA A 1 79 ? -23.667 -1.457 30.708 1.00 65.50 79 ALA A O 1
ATOM 593 N N . GLU A 1 80 ? -21.559 -1.939 30.127 1.00 66.38 80 GLU A N 1
ATOM 594 C CA . GLU A 1 80 ? -21.129 -2.300 31.486 1.00 66.38 80 GLU A CA 1
ATOM 595 C C . GLU A 1 80 ? -21.105 -1.098 32.445 1.00 66.38 80 GLU A C 1
ATOM 597 O O . GLU A 1 80 ? -21.427 -1.235 33.627 1.00 66.38 80 GLU A O 1
ATOM 602 N N . GLU A 1 81 ? -20.724 0.084 31.962 1.00 63.06 81 GLU A N 1
ATOM 603 C CA . GLU A 1 81 ? -20.711 1.317 32.754 1.00 63.06 81 GLU A CA 1
ATOM 604 C C . GLU A 1 81 ? -22.127 1.874 32.969 1.00 63.06 81 GLU A C 1
ATOM 606 O O . GLU A 1 81 ? -22.413 2.395 34.044 1.00 63.06 81 GLU A O 1
ATOM 611 N N . ALA A 1 82 ? -23.037 1.701 32.007 1.00 61.47 82 ALA A N 1
ATOM 612 C CA . ALA A 1 82 ? -24.455 2.030 32.152 1.00 61.47 82 ALA A CA 1
ATOM 613 C C . ALA A 1 82 ? -25.195 1.066 33.096 1.00 61.47 82 ALA A C 1
ATOM 615 O O . ALA A 1 82 ? -26.125 1.484 33.786 1.00 61.47 82 ALA A O 1
ATOM 616 N N . ALA A 1 83 ? -24.776 -0.203 33.157 1.00 61.00 83 ALA A N 1
ATOM 617 C CA . ALA A 1 83 ? -25.312 -1.194 34.093 1.00 61.00 83 ALA A CA 1
ATOM 618 C C . ALA A 1 83 ? -24.780 -1.018 35.528 1.00 61.00 83 ALA A C 1
ATOM 620 O O . ALA A 1 83 ? -25.401 -1.491 36.482 1.00 61.00 83 ALA A O 1
ATOM 621 N N . LYS A 1 84 ? -23.646 -0.329 35.709 1.00 59.66 84 LYS A N 1
ATOM 622 C CA . LYS A 1 84 ? -23.149 0.042 37.038 1.00 59.66 84 LYS A CA 1
ATOM 623 C C . LYS A 1 84 ? -23.896 1.286 37.532 1.00 59.66 84 LYS A C 1
ATOM 625 O O . LYS A 1 84 ? -23.893 2.310 36.848 1.00 59.66 84 LYS A O 1
ATOM 630 N N . PRO A 1 85 ? -24.510 1.257 38.730 1.00 57.41 85 PRO A N 1
ATOM 631 C CA . PRO A 1 85 ? -25.136 2.447 39.289 1.00 57.41 85 PRO A CA 1
ATOM 632 C C . PRO A 1 85 ? -24.079 3.545 39.430 1.00 57.41 85 PRO A C 1
ATOM 634 O O . PRO A 1 85 ? -23.042 3.343 40.066 1.00 57.41 85 PRO A O 1
ATOM 637 N N . LYS A 1 86 ? -24.327 4.708 38.812 1.00 58.72 86 LYS A N 1
ATOM 638 C CA . LYS A 1 86 ? -23.442 5.873 38.917 1.00 58.72 86 LYS A CA 1
ATOM 639 C C . LYS A 1 86 ? -23.295 6.224 40.402 1.00 58.72 86 LYS A C 1
ATOM 641 O O . LYS A 1 86 ? -24.300 6.591 41.014 1.00 58.72 86 LYS A O 1
ATOM 646 N N . PRO A 1 87 ? -22.093 6.162 41.004 1.00 58.75 87 PRO A N 1
ATOM 647 C CA . PRO A 1 87 ? -21.920 6.713 42.333 1.00 58.75 87 PRO A CA 1
ATOM 648 C C . PRO A 1 87 ? -22.115 8.222 42.202 1.00 58.75 87 PRO A C 1
ATOM 650 O O . PRO A 1 87 ? -21.348 8.906 41.517 1.00 58.75 87 PRO A O 1
ATOM 653 N N . VAL A 1 88 ? -23.181 8.731 42.817 1.00 55.94 88 VAL A N 1
ATOM 654 C CA . VAL A 1 88 ? -23.411 10.162 43.008 1.00 55.94 88 VAL A CA 1
ATOM 655 C C . VAL A 1 88 ? -22.170 10.745 43.680 1.00 55.94 88 VAL A C 1
ATOM 657 O O . VAL A 1 88 ? -21.931 10.556 44.870 1.00 55.94 88 VAL A O 1
ATOM 660 N N . LYS A 1 89 ? -21.313 11.406 42.894 1.00 57.53 89 LYS A N 1
ATOM 661 C CA . LYS A 1 89 ? -20.155 12.115 43.434 1.00 57.53 89 LYS A CA 1
ATOM 662 C C . LYS A 1 89 ? -20.685 13.290 44.247 1.00 57.53 89 LYS A C 1
ATOM 664 O O . LYS A 1 89 ? -21.140 14.278 43.676 1.00 57.53 89 LYS A O 1
ATOM 669 N N . ALA A 1 90 ? -20.596 13.189 45.571 1.00 61.94 90 ALA A N 1
ATOM 670 C CA . ALA A 1 90 ? -20.646 14.360 46.435 1.00 61.94 90 ALA A CA 1
ATOM 671 C C . ALA A 1 90 ? -19.579 15.371 45.957 1.00 61.94 90 ALA A C 1
ATOM 673 O O . ALA A 1 90 ? -18.489 14.947 45.547 1.00 61.94 90 ALA A O 1
ATOM 674 N N . PRO A 1 91 ? -19.860 16.688 45.961 1.00 53.41 91 PRO A N 1
ATOM 675 C CA . PRO A 1 91 ? -18.933 17.684 45.437 1.00 53.41 91 PRO A CA 1
ATOM 676 C C . PRO A 1 91 ? -17.624 17.649 46.234 1.00 53.41 91 PRO A C 1
ATOM 678 O O . PRO A 1 91 ? -17.580 17.985 47.418 1.00 53.41 91 PRO A O 1
ATOM 681 N N . ALA A 1 92 ? -16.546 17.212 45.582 1.00 60.09 92 ALA A N 1
ATOM 682 C CA . ALA A 1 92 ? -15.228 17.140 46.192 1.00 60.09 92 ALA A CA 1
ATOM 683 C C . ALA A 1 92 ? -14.707 18.560 46.456 1.00 60.09 92 ALA A C 1
ATOM 685 O O . ALA A 1 92 ? -14.443 19.324 45.525 1.00 60.09 92 ALA A O 1
ATOM 686 N N . ARG A 1 93 ? -14.550 18.912 47.737 1.00 56.88 93 ARG A N 1
ATOM 687 C CA . ARG A 1 93 ? -13.845 20.129 48.154 1.00 56.88 93 ARG A CA 1
ATOM 688 C C . ARG A 1 93 ? -12.400 20.075 47.647 1.00 56.88 93 ARG A C 1
ATOM 690 O O . ARG A 1 93 ? -11.756 19.029 47.658 1.00 56.88 93 ARG A O 1
ATOM 697 N N . GLY A 1 94 ? -11.946 21.216 47.134 1.00 57.75 94 GLY A N 1
ATOM 698 C CA . GLY A 1 94 ? -10.816 21.342 46.222 1.00 57.75 94 GLY A CA 1
ATOM 699 C C . GLY A 1 94 ? -9.503 20.737 46.710 1.00 57.75 94 GLY A C 1
ATOM 700 O O . GLY A 1 94 ? -9.008 21.044 47.791 1.00 57.75 94 GLY A O 1
ATOM 701 N N . ARG A 1 95 ? -8.877 19.961 45.825 1.00 59.59 95 ARG A N 1
ATOM 702 C CA . ARG A 1 95 ? -7.460 19.614 45.904 1.00 59.59 95 ARG A CA 1
ATOM 703 C C . ARG A 1 95 ? -6.729 20.458 44.861 1.00 59.59 95 ARG A C 1
ATOM 705 O O . ARG A 1 95 ? -7.028 20.367 43.673 1.00 59.59 95 ARG A O 1
ATOM 712 N N . LYS A 1 96 ? -5.822 21.331 45.310 1.00 58.41 96 LYS A N 1
ATOM 713 C CA . LYS A 1 96 ? -5.008 22.188 44.436 1.00 58.41 96 LYS A CA 1
ATOM 714 C C . LYS A 1 96 ? -4.156 21.299 43.525 1.00 58.41 96 LYS A C 1
ATOM 716 O O . LYS A 1 96 ? -3.388 20.470 44.008 1.00 58.41 96 LYS A O 1
ATOM 721 N N . ALA A 1 97 ? -4.319 21.458 42.215 1.00 56.03 97 ALA A N 1
ATOM 722 C CA . ALA A 1 97 ? -3.463 20.822 41.227 1.00 56.03 97 ALA A CA 1
ATOM 723 C C . ALA A 1 97 ? -2.109 21.544 41.202 1.00 56.03 97 ALA A C 1
ATOM 725 O O . ALA A 1 97 ? -2.067 22.764 41.046 1.00 56.03 97 ALA A O 1
ATOM 726 N N . ALA A 1 98 ? -1.010 20.800 41.333 1.00 65.31 98 ALA A N 1
ATOM 727 C CA . ALA A 1 98 ? 0.295 21.309 40.927 1.00 65.31 98 ALA A CA 1
ATOM 728 C C . ALA A 1 98 ? 0.234 21.618 39.420 1.00 65.31 98 ALA A C 1
ATOM 730 O O . ALA A 1 98 ? -0.320 20.803 38.668 1.00 65.31 98 ALA A O 1
ATOM 731 N N . PRO A 1 99 ? 0.751 22.768 38.955 1.00 55.03 99 PRO A N 1
ATOM 732 C CA . PRO A 1 99 ? 0.702 23.097 37.543 1.00 55.03 99 PRO A CA 1
ATOM 733 C C . PRO A 1 99 ? 1.584 22.096 36.798 1.00 55.03 99 PRO A C 1
ATOM 735 O O . PRO A 1 99 ? 2.808 22.130 36.902 1.00 55.03 99 PRO A O 1
ATOM 738 N N . LYS A 1 100 ? 0.962 21.186 36.042 1.00 60.59 100 LYS A N 1
ATOM 739 C CA . LYS A 1 100 ? 1.677 20.428 35.017 1.00 60.59 100 LYS A CA 1
ATOM 740 C C . LYS A 1 100 ? 2.081 21.440 33.959 1.00 60.59 100 LYS A C 1
ATOM 742 O O . LYS A 1 100 ? 1.284 21.772 33.086 1.00 60.59 100 LYS A O 1
ATOM 747 N N . GLN A 1 101 ? 3.292 21.972 34.082 1.00 60.81 101 GLN A N 1
ATOM 748 C CA . GLN A 1 101 ? 3.911 22.700 32.992 1.00 60.81 101 GLN A CA 1
ATOM 749 C C . GLN A 1 101 ? 4.018 21.711 31.836 1.00 60.81 101 GLN A C 1
ATOM 751 O O . GLN A 1 101 ? 4.790 20.756 31.882 1.00 60.81 101 GLN A O 1
ATOM 756 N N . THR A 1 102 ? 3.161 21.886 30.834 1.00 64.12 102 THR A N 1
ATOM 757 C CA . THR A 1 102 ? 3.347 21.282 29.521 1.00 64.12 102 THR A CA 1
ATOM 758 C C . THR A 1 102 ? 4.755 21.653 29.095 1.00 64.12 102 THR A C 1
ATOM 760 O O . THR A 1 102 ? 5.016 22.845 28.912 1.00 64.12 102 THR A O 1
ATOM 763 N N . ALA A 1 103 ? 5.655 20.665 29.048 1.00 69.50 103 ALA A N 1
ATOM 764 C CA . ALA A 1 103 ? 7.045 20.879 28.675 1.00 69.50 103 ALA A CA 1
ATOM 765 C C . ALA A 1 103 ? 7.048 21.715 27.398 1.00 69.50 103 ALA A C 1
ATOM 767 O O . ALA A 1 103 ? 6.452 21.321 26.388 1.00 69.50 103 ALA A O 1
ATOM 768 N N . LYS A 1 104 ? 7.587 22.932 27.492 1.00 80.19 104 LYS A N 1
ATOM 769 C CA . LYS A 1 104 ? 7.502 23.869 26.381 1.00 80.19 104 LYS A CA 1
ATOM 770 C C . LYS A 1 104 ? 8.364 23.304 25.263 1.00 80.19 104 LYS A C 1
ATOM 772 O O . LYS A 1 104 ? 9.399 22.690 25.512 1.00 80.19 104 LYS A O 1
ATOM 777 N N . LEU A 1 105 ? 7.945 23.515 24.018 1.00 79.56 105 LEU A N 1
ATOM 778 C CA . LEU A 1 105 ? 8.691 23.049 22.846 1.00 79.56 105 LEU A CA 1
ATOM 779 C C . LEU A 1 105 ? 10.160 23.519 22.885 1.00 79.56 105 LEU A C 1
ATOM 781 O O . LEU A 1 105 ? 11.047 22.808 22.423 1.00 79.56 105 LEU A O 1
ATOM 785 N N . SER A 1 106 ? 10.422 24.673 23.509 1.00 81.75 106 SER A N 1
ATOM 786 C CA . SER A 1 106 ? 11.762 25.185 23.806 1.00 81.75 106 SER A CA 1
ATOM 787 C C . SER A 1 106 ? 12.608 24.228 24.644 1.00 81.75 106 SER A C 1
ATOM 789 O O . SER A 1 106 ? 13.760 23.990 24.300 1.00 81.75 106 SER A O 1
ATOM 791 N N . ASP A 1 107 ? 12.040 23.643 25.696 1.00 86.81 107 ASP A N 1
ATOM 792 C CA . ASP A 1 107 ? 12.754 22.774 26.637 1.00 86.81 107 ASP A CA 1
ATOM 793 C C . ASP A 1 107 ? 13.064 21.429 25.970 1.00 86.81 107 ASP A C 1
ATOM 795 O O . ASP A 1 107 ? 14.151 20.870 26.115 1.00 86.81 107 ASP A O 1
ATOM 799 N N . PHE A 1 108 ? 12.138 20.960 25.130 1.00 83.88 108 PHE A N 1
ATOM 800 C CA . PHE A 1 108 ? 12.323 19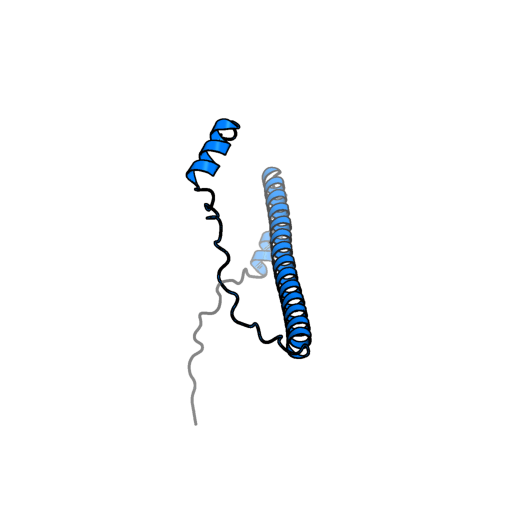.770 24.309 1.00 83.88 108 PHE A CA 1
ATOM 801 C C . PHE A 1 108 ? 13.416 19.965 23.246 1.00 83.88 108 PHE A C 1
ATOM 803 O O . PHE A 1 108 ? 14.330 19.147 23.151 1.00 83.88 108 PHE A O 1
ATOM 810 N N . LEU A 1 109 ? 13.396 21.068 22.492 1.00 87.38 109 LEU A N 1
ATOM 811 C CA . LEU A 1 109 ? 14.421 21.351 21.478 1.00 87.38 109 LEU A CA 1
ATOM 812 C C . LEU A 1 109 ? 15.790 21.687 22.091 1.00 87.38 109 LEU A C 1
ATOM 814 O O . LEU A 1 109 ? 16.820 21.390 21.486 1.00 87.38 109 LEU A O 1
ATOM 818 N N . ALA A 1 110 ? 15.825 22.294 23.279 1.00 84.62 110 ALA A N 1
ATOM 819 C CA . ALA A 1 110 ? 17.061 22.512 24.029 1.00 84.62 110 ALA A CA 1
ATOM 820 C C . ALA A 1 110 ? 17.684 21.177 24.463 1.00 84.62 110 ALA A C 1
ATOM 822 O O . ALA A 1 110 ? 18.886 20.985 24.291 1.00 84.62 110 ALA A O 1
ATOM 823 N N . SER A 1 111 ? 16.861 20.227 24.924 1.00 82.06 111 SER A N 1
ATOM 824 C CA . SER A 1 111 ? 17.324 18.878 25.270 1.00 82.06 111 SER A CA 1
ATOM 825 C C . SER A 1 111 ? 17.859 18.091 24.065 1.00 82.06 111 SER A C 1
ATOM 827 O O . SER A 1 111 ? 18.810 17.325 24.197 1.00 82.06 111 SER A O 1
ATOM 829 N N . GLN A 1 112 ? 17.305 18.301 22.865 1.00 81.88 112 GLN A N 1
ATOM 830 C CA . GLN A 1 112 ? 17.804 17.659 21.641 1.00 81.88 112 GLN A CA 1
ATOM 831 C C . GLN A 1 112 ? 19.142 18.239 21.166 1.00 81.88 112 GLN A C 1
ATOM 833 O O . GLN A 1 112 ? 20.007 17.494 20.706 1.00 81.88 112 GLN A O 1
ATOM 838 N N . ARG A 1 113 ? 19.341 19.555 21.319 1.00 81.75 113 ARG A N 1
ATOM 839 C CA . ARG A 1 113 ? 20.617 20.216 21.000 1.00 81.75 113 ARG A CA 1
ATOM 840 C C . ARG A 1 113 ? 21.726 19.842 21.979 1.00 81.75 113 ARG A C 1
ATOM 842 O O . ARG A 1 113 ? 22.848 19.603 21.549 1.00 81.75 113 ARG A O 1
ATOM 849 N N . SER A 1 114 ? 21.422 19.747 23.275 1.00 76.62 114 SER A N 1
ATOM 850 C CA . SER A 1 114 ? 22.415 19.359 24.289 1.00 76.62 114 SER A CA 1
ATOM 851 C C . SER A 1 114 ? 22.832 17.892 24.188 1.00 76.62 114 SER A C 1
ATOM 853 O O . SER A 1 114 ? 23.962 17.550 24.516 1.00 76.62 114 SER A O 1
ATOM 855 N N . THR A 1 115 ? 21.945 17.029 23.689 1.00 78.62 115 THR A N 1
ATOM 856 C CA . THR A 1 115 ? 22.236 15.611 23.429 1.00 78.62 115 THR A CA 1
ATOM 857 C C . THR A 1 115 ? 22.898 15.367 22.067 1.00 78.62 115 THR A C 1
ATOM 859 O O . THR A 1 115 ? 23.127 14.217 21.699 1.00 78.62 115 THR A O 1
ATOM 862 N N . GLY A 1 116 ? 23.231 16.430 21.319 1.00 73.12 116 GLY A N 1
ATOM 863 C CA . GLY A 1 116 ? 23.975 16.348 20.057 1.00 73.12 116 GLY A CA 1
ATOM 864 C C . GLY A 1 116 ? 23.189 15.734 18.897 1.00 73.12 116 GLY A C 1
ATOM 865 O O . GLY A 1 116 ? 23.776 15.359 17.885 1.00 73.12 116 GLY A O 1
ATOM 866 N N . ARG A 1 117 ? 21.860 15.623 19.014 1.00 69.88 117 ARG A N 1
ATOM 867 C CA . ARG A 1 117 ? 20.985 15.047 17.985 1.00 69.88 117 ARG A CA 1
ATOM 868 C C . ARG A 1 117 ? 20.428 16.141 17.073 1.00 69.88 117 ARG A C 1
ATOM 870 O O . ARG A 1 117 ? 19.221 16.306 16.945 1.00 69.88 117 ARG A O 1
ATOM 877 N N . THR A 1 118 ? 21.315 16.893 16.442 1.00 62.38 118 THR A N 1
ATOM 878 C CA . THR A 1 118 ? 20.974 17.829 15.364 1.00 62.38 118 THR A CA 1
ATOM 879 C C . THR A 1 118 ? 21.951 17.582 14.233 1.00 62.38 118 THR A C 1
ATOM 881 O O . THR A 1 118 ? 23.123 17.924 14.354 1.00 62.38 118 THR A O 1
ATOM 884 N N . THR A 1 119 ? 21.469 16.912 13.189 1.00 62.47 119 THR A N 1
ATOM 885 C CA . THR A 1 119 ? 22.088 16.927 11.859 1.00 62.47 119 THR A CA 1
ATOM 886 C C . THR A 1 119 ? 21.865 18.280 11.213 1.00 62.47 119 THR A C 1
ATOM 888 O O . THR A 1 119 ? 20.711 18.760 11.331 1.00 62.47 119 THR A O 1
#

Secondary structure (DSSP, 8-state):
----------S-S----HHHHHHHHHT-PPPPHHHHHHHHHHHHHHHHHHHHHHHHHHHHHHHHHHHHHHHHHHHHHHHHHHHSPP------PPPPPP------HHHHHHHHHHTT---

pLDDT: mean 74.35, std 17.21, range [36.72, 95.94]

Radius of gyration: 34.48 Å; chains: 1; bounding box: 69×36×88 Å

Sequence (119 aa):
MTLLGGEGKSRICSGISANDAYMSSMSKSPPSPAQLARNERMRTAAIEGAKARADIEARDVAIRKNMERLRALRLAKEAEEAAKPKPVKAPARGRKAAPKQTAKLSDFLASQRSTGRTT

Foldseek 3Di:
DDDDDDPDPDPDPPDPDPVNVVVVVVPDDDDDPVRVVVVVVVVVCVVVVVVVVVVVVVVVVVVVVVVVVVVVVVVVVVVVVVVDPPPPDDDDDDDDDDDPPPCDVVNVVVVCVVVVNDD